Protein AF-A0A7H9KFZ1-F1 (afdb_monomer_lite)

Structure (mmCIF, N/CA/C/O backbone):
data_AF-A0A7H9KFZ1-F1
#
_entry.id   AF-A0A7H9KFZ1-F1
#
loop_
_atom_site.group_PDB
_atom_site.id
_atom_site.type_symbol
_atom_site.label_atom_id
_atom_site.label_alt_id
_atom_site.label_comp_id
_atom_site.label_asym_id
_atom_site.label_entity_id
_atom_site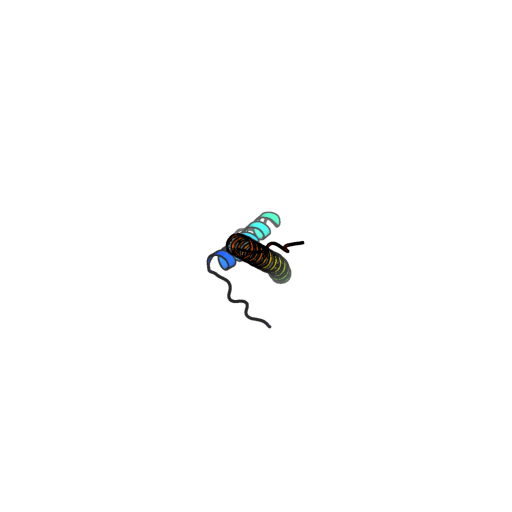.label_seq_id
_atom_site.pdbx_PDB_ins_code
_atom_site.Cartn_x
_atom_site.Cartn_y
_atom_site.Cartn_z
_atom_site.occupancy
_atom_site.B_iso_or_equiv
_atom_site.auth_seq_id
_atom_site.auth_comp_id
_atom_site.auth_asym_id
_atom_site.auth_atom_id
_atom_site.pdbx_PDB_model_num
ATOM 1 N N . MET A 1 1 ? 8.029 -15.264 11.788 1.00 45.00 1 MET A N 1
ATOM 2 C CA . MET A 1 1 ? 7.277 -14.026 11.463 1.00 45.00 1 MET A CA 1
ATOM 3 C C . MET A 1 1 ? 8.180 -13.138 10.611 1.00 45.00 1 MET A C 1
ATOM 5 O O . MET A 1 1 ? 9.140 -12.594 11.133 1.00 45.00 1 MET A O 1
ATOM 9 N N . TYR A 1 2 ? 7.981 -13.094 9.287 1.00 46.62 2 TYR A N 1
ATOM 10 C CA . TYR A 1 2 ? 8.893 -12.387 8.375 1.00 46.62 2 TYR A CA 1
ATOM 11 C C . TYR A 1 2 ? 8.876 -10.875 8.646 1.00 46.62 2 TYR A C 1
ATOM 13 O O . TYR A 1 2 ? 7.884 -10.201 8.359 1.00 46.62 2 TYR A O 1
ATOM 21 N N . TRP A 1 3 ? 9.980 -10.349 9.178 1.00 56.44 3 TRP A N 1
ATOM 22 C CA . TRP A 1 3 ? 10.245 -8.918 9.296 1.00 56.44 3 TRP A CA 1
ATOM 23 C C . TRP A 1 3 ? 10.445 -8.337 7.894 1.00 56.44 3 TRP A C 1
ATOM 25 O O . TRP A 1 3 ? 11.556 -8.261 7.375 1.00 56.44 3 TRP A O 1
ATOM 35 N N . VAL A 1 4 ? 9.350 -7.971 7.229 1.00 69.12 4 VAL A N 1
ATOM 36 C CA . VAL A 1 4 ? 9.434 -7.246 5.959 1.00 69.12 4 VAL A CA 1
ATOM 37 C C . VAL A 1 4 ? 10.054 -5.884 6.259 1.00 69.12 4 VAL A C 1
ATOM 39 O O . VAL A 1 4 ? 9.461 -5.089 6.990 1.00 69.12 4 VAL A O 1
ATOM 42 N N . LYS A 1 5 ? 11.239 -5.607 5.701 1.00 81.69 5 LYS A N 1
ATOM 43 C CA . LYS A 1 5 ? 11.826 -4.265 5.750 1.00 81.69 5 LYS A CA 1
ATOM 44 C C . LYS A 1 5 ? 10.899 -3.305 4.993 1.00 81.69 5 LYS A C 1
ATOM 46 O O . LYS A 1 5 ? 10.782 -3.363 3.765 1.00 81.69 5 LYS A O 1
ATOM 51 N N . LEU A 1 6 ? 10.185 -2.486 5.762 1.00 83.88 6 LEU A N 1
ATOM 52 C CA . LEU A 1 6 ? 9.323 -1.417 5.268 1.00 83.88 6 LEU A CA 1
ATOM 53 C C . LEU A 1 6 ? 10.154 -0.153 5.078 1.00 83.88 6 LEU A C 1
ATOM 55 O O . LEU A 1 6 ? 10.907 0.222 5.983 1.00 83.88 6 LEU A O 1
ATOM 59 N N . THR A 1 7 ? 9.984 0.503 3.934 1.00 87.62 7 THR A N 1
ATOM 60 C CA . THR A 1 7 ? 10.561 1.830 3.686 1.00 87.62 7 THR A CA 1
ATOM 61 C C . THR A 1 7 ? 9.867 2.885 4.551 1.00 87.62 7 THR A C 1
ATOM 63 O O . THR A 1 7 ? 8.776 2.653 5.077 1.00 87.62 7 THR A O 1
ATOM 66 N N . VAL A 1 8 ? 10.474 4.066 4.700 1.00 89.00 8 VAL A N 1
ATOM 67 C CA . VAL A 1 8 ? 9.877 5.178 5.468 1.00 89.00 8 VAL A CA 1
ATOM 68 C C . VAL A 1 8 ? 8.491 5.543 4.921 1.00 89.00 8 VAL A C 1
ATOM 70 O O . VAL A 1 8 ? 7.537 5.663 5.686 1.00 89.00 8 VAL A O 1
ATOM 73 N N . ALA A 1 9 ? 8.346 5.605 3.595 1.00 88.69 9 ALA A N 1
ATOM 74 C CA . ALA A 1 9 ? 7.068 5.885 2.942 1.00 88.69 9 ALA A CA 1
ATOM 75 C C . ALA A 1 9 ? 6.004 4.809 3.227 1.00 88.69 9 ALA A C 1
ATOM 77 O O . ALA A 1 9 ? 4.843 5.122 3.472 1.00 88.69 9 ALA A O 1
ATOM 78 N N . GLU A 1 10 ? 6.386 3.531 3.234 1.00 88.12 10 GLU A N 1
ATOM 79 C CA . GLU A 1 10 ? 5.466 2.432 3.547 1.00 88.12 10 GLU A CA 1
ATOM 80 C C . GLU A 1 10 ? 5.040 2.422 5.019 1.00 88.12 10 GLU A C 1
ATOM 82 O O . GLU A 1 10 ? 3.894 2.091 5.321 1.00 88.12 10 GLU A O 1
ATOM 87 N N . ARG A 1 11 ? 5.935 2.810 5.937 1.00 88.88 11 ARG A N 1
ATOM 88 C CA . ARG A 1 11 ? 5.588 3.006 7.352 1.00 88.88 11 ARG A CA 1
ATOM 89 C C . ARG A 1 11 ? 4.592 4.150 7.515 1.00 88.88 11 ARG A C 1
ATOM 91 O O . ARG A 1 11 ? 3.597 3.968 8.213 1.00 88.88 11 ARG A O 1
ATOM 98 N N . LYS A 1 12 ? 4.814 5.270 6.817 1.00 91.50 12 LYS A N 1
ATOM 99 C CA . LYS A 1 12 ? 3.883 6.404 6.803 1.00 91.50 12 LYS A CA 1
ATOM 100 C C . LYS A 1 12 ? 2.497 5.976 6.316 1.00 91.50 12 LYS A C 1
ATOM 102 O O . LYS A 1 12 ? 1.531 6.202 7.024 1.00 91.50 12 LYS A O 1
ATOM 107 N N . ARG A 1 13 ? 2.403 5.207 5.224 1.00 89.94 13 ARG A N 1
ATOM 108 C CA . ARG A 1 13 ? 1.117 4.666 4.734 1.00 89.94 13 ARG A CA 1
ATOM 109 C C . ARG A 1 13 ? 0.364 3.815 5.761 1.00 89.94 13 ARG A C 1
ATOM 111 O O . ARG A 1 13 ? -0.860 3.825 5.768 1.00 89.94 13 ARG A O 1
ATOM 118 N N . ILE A 1 14 ? 1.067 3.049 6.599 1.00 91.06 14 ILE A N 1
ATOM 119 C CA . ILE A 1 14 ? 0.419 2.291 7.682 1.00 91.06 14 ILE A CA 1
ATOM 120 C C . ILE A 1 14 ? -0.125 3.252 8.747 1.00 91.06 14 ILE A C 1
ATOM 122 O O . ILE A 1 14 ? -1.245 3.056 9.207 1.00 91.06 14 ILE A O 1
ATOM 126 N N . SER A 1 15 ? 0.642 4.285 9.106 1.00 89.50 15 SER A N 1
ATOM 127 C CA . SER A 1 15 ? 0.217 5.323 10.052 1.00 89.50 15 SER A CA 1
ATOM 128 C C . SER A 1 15 ? -0.988 6.111 9.535 1.00 89.50 15 SER A C 1
ATOM 130 O O . SER A 1 15 ? -1.978 6.242 10.245 1.00 89.50 15 SER A O 1
ATOM 132 N N . ASP A 1 16 ? -0.944 6.555 8.279 1.00 91.00 16 ASP A N 1
ATOM 133 C CA . ASP A 1 16 ? -2.037 7.281 7.627 1.00 91.00 16 ASP A CA 1
ATOM 134 C C . ASP A 1 16 ? -3.306 6.414 7.567 1.00 91.00 16 ASP A C 1
ATOM 136 O O . ASP A 1 16 ? -4.409 6.892 7.816 1.00 91.00 16 ASP A O 1
ATOM 140 N N . ALA A 1 17 ? -3.161 5.110 7.300 1.00 91.44 17 ALA A N 1
ATOM 141 C CA . ALA A 1 17 ? -4.284 4.176 7.311 1.00 91.44 17 ALA A CA 1
ATOM 142 C C . ALA A 1 17 ? -4.870 3.961 8.715 1.00 91.44 17 ALA A C 1
ATOM 144 O O . ALA A 1 17 ? -6.073 3.740 8.837 1.00 91.44 17 ALA A O 1
ATOM 145 N N . TYR A 1 18 ? -4.051 4.021 9.770 1.00 89.62 18 TYR A N 1
ATOM 146 C CA . TYR A 1 18 ? -4.566 4.033 11.138 1.00 89.62 18 TYR A CA 1
ATOM 147 C C . TYR A 1 18 ? -5.332 5.320 11.422 1.00 89.62 18 TYR A C 1
ATOM 149 O O . TYR A 1 18 ? -6.465 5.227 11.874 1.00 89.62 18 TYR A O 1
ATOM 157 N N . ALA A 1 19 ? -4.777 6.488 11.095 1.00 88.00 19 ALA A N 1
ATOM 158 C CA . ALA A 1 19 ? -5.464 7.766 11.285 1.00 88.00 19 ALA A CA 1
ATOM 159 C C . ALA A 1 19 ? -6.812 7.807 10.541 1.00 88.00 19 ALA A C 1
ATOM 161 O O . ALA A 1 19 ? -7.833 8.161 11.122 1.00 88.00 19 ALA A O 1
ATOM 162 N N . ALA A 1 20 ? -6.851 7.333 9.292 1.00 90.00 20 ALA A N 1
ATOM 163 C CA . ALA A 1 20 ? -8.090 7.220 8.525 1.00 90.00 20 ALA A CA 1
ATOM 164 C C . ALA A 1 20 ? -9.105 6.265 9.178 1.00 90.00 20 ALA A C 1
ATOM 166 O O . ALA A 1 20 ? -10.302 6.545 9.187 1.00 90.00 20 ALA A O 1
ATOM 167 N N . GLN A 1 21 ? -8.646 5.142 9.742 1.00 89.56 21 GLN A N 1
ATOM 168 C CA . GLN A 1 21 ? -9.526 4.205 10.440 1.00 89.56 21 GLN A CA 1
ATOM 169 C C . GLN A 1 21 ? -10.028 4.767 11.778 1.00 89.56 21 GLN A C 1
ATOM 171 O O . GLN A 1 21 ? -11.171 4.500 12.139 1.00 89.56 21 GLN A O 1
ATOM 176 N N . ALA A 1 22 ? -9.206 5.532 12.501 1.00 87.06 22 ALA A N 1
ATOM 177 C CA . ALA A 1 22 ? -9.624 6.225 13.719 1.00 87.06 22 ALA A CA 1
ATOM 178 C C . ALA A 1 22 ? -10.716 7.254 13.410 1.00 87.06 22 ALA A C 1
ATOM 180 O O . ALA A 1 22 ? -11.768 7.229 14.042 1.00 87.06 22 ALA A O 1
ATOM 181 N N . ALA A 1 23 ? -10.520 8.054 12.356 1.00 85.94 23 ALA A N 1
ATOM 182 C CA . ALA A 1 23 ? -11.515 9.011 11.883 1.00 85.94 23 ALA A CA 1
ATOM 183 C C . ALA A 1 23 ? -12.842 8.333 11.490 1.00 85.94 23 ALA A C 1
ATOM 185 O O . ALA A 1 23 ? -13.912 8.827 11.829 1.00 85.94 23 ALA A O 1
ATOM 186 N N . GLN A 1 24 ? -12.794 7.169 10.826 1.00 87.50 24 GLN A N 1
ATOM 187 C CA . GLN A 1 24 ? -14.001 6.395 10.493 1.00 87.50 24 GLN A CA 1
ATOM 188 C C . GLN A 1 24 ? -14.764 5.895 11.720 1.00 87.50 24 GLN A C 1
ATOM 190 O O . GLN A 1 24 ? -15.984 5.776 11.671 1.00 87.50 24 GLN A O 1
ATOM 195 N N . LEU A 1 25 ? -14.047 5.562 12.790 1.00 85.19 25 LEU A N 1
ATOM 196 C CA . LEU A 1 25 ? -14.644 5.098 14.038 1.00 85.19 25 LEU A CA 1
ATOM 197 C C . LEU A 1 25 ? -15.059 6.255 14.955 1.00 85.19 25 LEU A C 1
ATOM 199 O O . LEU A 1 25 ? -15.565 5.984 16.036 1.00 85.19 25 LEU A O 1
ATOM 203 N N . GLN A 1 26 ? -14.849 7.511 14.532 1.00 82.69 26 GLN A N 1
ATOM 204 C CA . GLN A 1 26 ? -15.070 8.717 15.342 1.00 82.69 26 GLN A CA 1
ATOM 205 C C . GLN A 1 26 ? -14.408 8.626 16.724 1.00 82.69 26 GLN A C 1
ATOM 207 O O . GLN A 1 26 ? -14.895 9.189 17.701 1.00 82.69 26 GLN A O 1
ATOM 212 N N . LEU A 1 27 ? -13.292 7.894 16.798 1.00 78.50 27 LEU A N 1
ATOM 213 C CA . LEU A 1 27 ? -12.494 7.794 18.009 1.00 78.50 27 LEU A CA 1
ATOM 214 C C . LEU A 1 27 ? -11.929 9.184 18.296 1.00 78.50 27 LEU A C 1
ATOM 216 O O . LEU A 1 27 ? -11.372 9.822 17.398 1.00 78.50 27 LEU A O 1
ATOM 220 N N . SER A 1 28 ? -12.119 9.661 19.526 1.00 68.81 28 SER A N 1
ATOM 221 C CA . SER A 1 28 ? -11.559 10.945 19.953 1.00 68.81 28 SER A CA 1
ATOM 222 C C . SER A 1 28 ? -10.029 10.916 19.848 1.00 68.81 28 SER A C 1
ATOM 224 O O . SER A 1 28 ? -9.429 9.843 19.900 1.00 68.81 28 SER A O 1
ATOM 226 N N . ASP A 1 29 ? -9.380 12.076 19.726 1.00 62.16 29 ASP A N 1
ATOM 227 C CA . ASP A 1 29 ? -7.926 12.181 19.493 1.00 62.16 29 ASP A CA 1
ATOM 228 C C . ASP A 1 29 ? -7.051 11.450 20.538 1.00 62.16 29 ASP A C 1
ATOM 230 O O . ASP A 1 29 ? -5.887 11.149 20.274 1.00 62.16 29 ASP A O 1
ATOM 234 N N . ASN A 1 30 ? -7.613 11.110 21.704 1.00 62.25 30 ASN A N 1
ATOM 235 C CA . ASN A 1 30 ? -6.939 10.380 22.779 1.00 62.25 30 ASN A CA 1
ATOM 236 C C . ASN A 1 30 ? -7.232 8.870 22.804 1.00 62.25 30 ASN A C 1
ATOM 238 O O . ASN A 1 30 ? -6.661 8.149 23.624 1.00 62.25 30 ASN A O 1
ATOM 242 N N . GLU A 1 31 ? -8.116 8.373 21.941 1.00 69.94 31 GLU A N 1
ATOM 243 C CA . GLU A 1 31 ? -8.563 6.987 21.971 1.00 69.94 31 GLU A CA 1
ATOM 244 C C . GLU A 1 31 ? -7.774 6.133 20.973 1.00 69.94 31 GLU A C 1
ATOM 246 O O . GLU A 1 31 ? -7.845 6.281 19.749 1.00 69.94 31 GLU A O 1
ATOM 251 N N . GLU A 1 32 ? -6.972 5.210 21.502 1.00 74.94 32 GLU A N 1
ATOM 252 C CA . GLU A 1 32 ? -6.216 4.301 20.656 1.00 74.94 32 GLU A CA 1
ATOM 253 C C . GLU A 1 32 ? -7.135 3.325 19.911 1.00 74.94 32 GLU A C 1
ATOM 255 O O . GLU A 1 32 ? -8.010 2.688 20.493 1.00 74.94 32 GLU A O 1
ATOM 260 N N . LEU A 1 33 ? -6.847 3.092 18.624 1.00 80.94 33 LEU A N 1
ATOM 261 C CA . LEU A 1 33 ? -7.529 2.038 17.871 1.00 80.94 33 LEU A CA 1
ATOM 262 C C . LEU A 1 33 ? -7.427 0.677 18.584 1.00 80.94 33 LEU A C 1
ATOM 264 O O . LEU A 1 33 ? -6.310 0.250 18.919 1.00 80.94 33 LEU A O 1
ATOM 268 N N . PRO A 1 34 ? -8.538 -0.079 18.672 1.00 87.62 34 PRO A N 1
ATOM 269 C CA . PRO A 1 34 ? -8.519 -1.436 19.191 1.00 87.62 34 PRO A CA 1
ATOM 270 C C . PRO A 1 34 ? -7.477 -2.304 18.477 1.00 87.62 34 PRO A C 1
ATOM 272 O O . PRO A 1 34 ? -7.293 -2.230 17.254 1.00 87.62 34 PRO A O 1
ATOM 275 N N . ARG A 1 35 ? -6.795 -3.170 19.235 1.00 88.25 35 ARG A N 1
ATOM 276 C CA . ARG A 1 35 ? -5.674 -3.989 18.737 1.00 88.25 35 ARG A CA 1
ATOM 277 C C . ARG A 1 35 ? -6.055 -4.840 17.522 1.00 88.25 35 ARG A C 1
ATOM 279 O O . ARG A 1 35 ? -5.257 -4.972 16.589 1.00 88.25 35 ARG A O 1
ATOM 286 N N . ASP A 1 36 ? -7.276 -5.365 17.498 1.00 88.81 36 ASP A N 1
ATOM 287 C CA . ASP A 1 36 ? -7.792 -6.161 16.382 1.00 88.81 36 ASP A CA 1
ATOM 288 C C . ASP A 1 36 ? -7.994 -5.331 15.117 1.00 88.81 36 ASP A C 1
ATOM 290 O O . ASP A 1 36 ? -7.661 -5.779 14.015 1.00 88.81 36 ASP A O 1
ATOM 294 N N . VAL A 1 37 ? -8.463 -4.092 15.267 1.00 87.62 37 VAL A N 1
ATOM 295 C CA . VAL A 1 37 ? -8.614 -3.149 14.157 1.00 87.62 37 VAL A CA 1
ATOM 296 C C . VAL A 1 37 ? -7.236 -2.766 13.615 1.00 87.62 37 VAL A C 1
ATOM 298 O O . VAL A 1 37 ? -7.003 -2.912 12.412 1.00 87.62 37 VAL A O 1
ATOM 301 N N . LYS A 1 38 ? -6.275 -2.411 14.486 1.00 88.44 38 LYS A N 1
ATOM 302 C CA . LYS A 1 38 ? -4.873 -2.159 14.088 1.00 88.44 38 LYS A CA 1
ATOM 303 C C . LYS A 1 38 ? -4.306 -3.353 13.305 1.00 88.44 38 LYS A C 1
ATOM 305 O O . LYS A 1 38 ? -3.704 -3.182 12.243 1.00 88.44 38 LYS A O 1
ATOM 310 N N . ARG A 1 39 ? -4.540 -4.588 13.767 1.00 90.56 39 ARG A N 1
ATOM 311 C CA . ARG A 1 39 ? -4.072 -5.810 13.086 1.00 90.56 39 ARG A CA 1
ATOM 312 C C . ARG A 1 39 ? -4.698 -5.980 11.697 1.00 90.56 39 ARG A C 1
ATOM 314 O O . ARG A 1 39 ? -3.965 -6.273 10.747 1.00 90.56 39 ARG A O 1
ATOM 321 N N . LYS A 1 40 ? -6.013 -5.774 11.560 1.00 91.56 40 LYS A N 1
ATOM 322 C CA . LYS A 1 40 ? -6.734 -5.864 10.275 1.00 91.56 40 LYS A CA 1
ATOM 323 C C . LYS A 1 40 ? -6.246 -4.810 9.279 1.00 91.56 40 LYS A C 1
ATOM 325 O O . L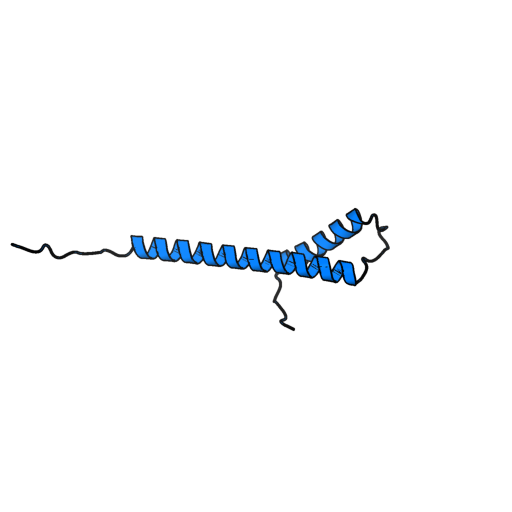YS A 1 40 ? -5.886 -5.161 8.152 1.00 91.56 40 LYS A O 1
ATOM 330 N N . VAL A 1 41 ? -6.159 -3.548 9.704 1.00 90.75 41 VAL A N 1
ATOM 331 C CA . VAL A 1 41 ? -5.676 -2.437 8.867 1.00 90.75 41 VAL A CA 1
ATOM 332 C C . VAL A 1 41 ? -4.245 -2.704 8.407 1.00 90.75 41 VAL A C 1
ATOM 334 O O . VAL A 1 41 ? -3.961 -2.675 7.208 1.00 90.75 41 VAL A O 1
ATOM 337 N N . ARG A 1 42 ? -3.350 -3.082 9.328 1.00 90.75 42 ARG A N 1
ATOM 338 C CA . ARG A 1 42 ? -1.955 -3.398 8.996 1.00 90.75 42 ARG A CA 1
ATOM 339 C C . ARG A 1 42 ? -1.846 -4.524 7.976 1.00 90.75 42 ARG A C 1
ATOM 341 O O . ARG A 1 42 ? -1.083 -4.408 7.020 1.00 90.75 42 ARG A O 1
ATOM 348 N N . ALA A 1 43 ? -2.601 -5.608 8.151 1.00 92.12 43 ALA A N 1
ATOM 349 C CA . ALA A 1 43 ? -2.597 -6.729 7.215 1.00 92.12 43 ALA A CA 1
ATOM 350 C C . ALA A 1 43 ? -3.073 -6.312 5.812 1.00 92.12 43 ALA A C 1
ATOM 352 O O . ALA A 1 43 ? -2.456 -6.705 4.817 1.00 92.12 43 ALA A O 1
ATOM 353 N N . LYS A 1 44 ? -4.118 -5.477 5.728 1.00 92.62 44 LYS A N 1
ATOM 354 C CA . LYS A 1 44 ? -4.632 -4.931 4.463 1.00 92.62 44 LYS A CA 1
ATOM 355 C C . LYS A 1 44 ? -3.578 -4.078 3.752 1.00 92.62 44 LYS A C 1
ATOM 357 O O . LYS A 1 44 ? -3.270 -4.339 2.589 1.00 92.62 44 LYS A O 1
ATOM 362 N N . VAL A 1 45 ? -2.964 -3.131 4.462 1.00 91.19 45 VAL A N 1
ATOM 363 C CA . VAL A 1 45 ? -1.932 -2.243 3.899 1.00 91.19 45 VAL A CA 1
ATOM 364 C C . VAL A 1 45 ? -0.700 -3.037 3.457 1.00 91.19 45 VAL A C 1
ATOM 366 O O . VAL A 1 45 ? -0.201 -2.843 2.350 1.00 91.19 45 VAL A O 1
ATOM 369 N N . LEU A 1 46 ? -0.241 -4.002 4.260 1.00 90.88 46 LEU A N 1
ATOM 370 C CA . LEU A 1 46 ? 0.884 -4.866 3.886 1.00 90.88 46 LEU A CA 1
ATOM 371 C C . LEU A 1 46 ? 0.588 -5.708 2.640 1.00 90.88 46 LEU A C 1
ATOM 373 O O . LEU A 1 46 ? 1.479 -5.907 1.811 1.00 90.88 46 LEU A O 1
ATOM 377 N N . ARG A 1 47 ? -0.649 -6.196 2.483 1.00 91.88 47 ARG A N 1
ATOM 378 C CA . ARG A 1 47 ? -1.070 -6.914 1.274 1.00 91.88 47 ARG A CA 1
ATOM 379 C C . ARG A 1 47 ? -1.008 -6.001 0.049 1.00 91.88 47 ARG A C 1
ATOM 381 O O . ARG A 1 47 ? -0.453 -6.415 -0.966 1.00 91.88 47 ARG A O 1
ATOM 388 N N . MET A 1 48 ? -1.501 -4.768 0.160 1.00 90.31 48 MET A N 1
ATOM 389 C CA . MET A 1 48 ? -1.430 -3.779 -0.922 1.00 90.31 48 MET A CA 1
ATOM 390 C C . MET A 1 48 ? 0.013 -3.448 -1.308 1.00 90.31 48 MET A C 1
ATOM 392 O O . MET A 1 48 ? 0.351 -3.500 -2.486 1.00 90.31 48 MET A O 1
ATOM 396 N N . ILE A 1 49 ? 0.887 -3.198 -0.328 1.00 90.00 49 ILE A N 1
ATOM 397 C CA . ILE A 1 49 ? 2.310 -2.920 -0.575 1.00 90.00 49 ILE A CA 1
ATOM 398 C C . ILE A 1 49 ? 2.970 -4.085 -1.321 1.00 90.00 49 ILE A C 1
ATOM 400 O O . ILE A 1 49 ? 3.712 -3.875 -2.280 1.00 90.00 49 ILE A O 1
ATOM 404 N N . ARG A 1 50 ? 2.693 -5.331 -0.919 1.00 88.94 50 ARG A N 1
ATOM 405 C CA . ARG A 1 50 ? 3.224 -6.514 -1.615 1.00 88.94 50 ARG A CA 1
ATOM 406 C C . ARG A 1 50 ? 2.714 -6.614 -3.051 1.00 88.94 50 ARG A C 1
ATOM 408 O O . ARG A 1 50 ? 3.510 -6.899 -3.943 1.00 88.94 50 ARG A O 1
ATOM 415 N N . ALA A 1 51 ? 1.423 -6.375 -3.273 1.00 90.12 51 ALA A N 1
ATOM 416 C CA . ALA A 1 51 ? 0.836 -6.386 -4.610 1.00 90.12 51 ALA A CA 1
ATOM 417 C C . ALA A 1 51 ? 1.462 -5.304 -5.504 1.00 90.12 51 ALA A C 1
ATOM 419 O O . ALA A 1 51 ? 1.865 -5.594 -6.628 1.00 90.12 51 ALA A O 1
ATOM 420 N N . GLU A 1 52 ? 1.639 -4.092 -4.977 1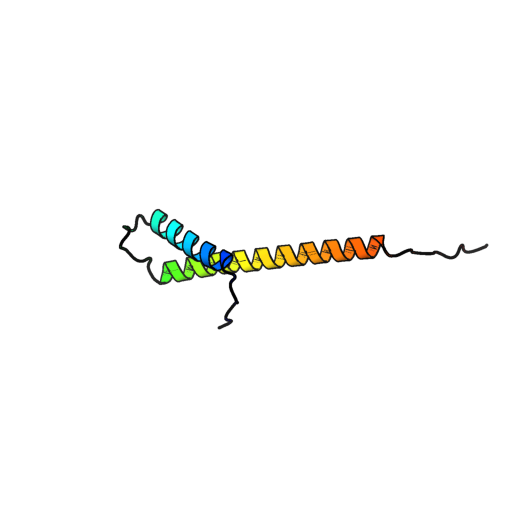.00 88.56 52 GLU A N 1
ATOM 421 C CA . GLU A 1 52 ? 2.265 -2.981 -5.693 1.00 88.56 52 GLU A CA 1
ATOM 422 C C . GLU A 1 52 ? 3.729 -3.281 -6.033 1.00 88.56 52 GLU A C 1
ATOM 424 O O . GLU A 1 52 ? 4.150 -3.101 -7.175 1.00 88.56 52 GLU A O 1
ATOM 429 N N . ARG A 1 53 ? 4.503 -3.818 -5.082 1.00 88.56 53 ARG A N 1
ATOM 430 C CA . ARG A 1 53 ? 5.882 -4.262 -5.337 1.00 88.56 53 ARG A CA 1
ATOM 431 C C . ARG A 1 53 ? 5.930 -5.315 -6.446 1.00 88.56 53 ARG A C 1
ATOM 433 O O . ARG A 1 53 ? 6.741 -5.179 -7.356 1.00 88.56 53 ARG A O 1
ATOM 440 N N . LYS A 1 54 ? 5.036 -6.311 -6.416 1.00 89.00 54 LYS A N 1
ATOM 441 C CA . LYS A 1 54 ? 4.943 -7.350 -7.457 1.00 89.00 54 LYS A CA 1
ATOM 442 C C . LYS A 1 54 ? 4.568 -6.766 -8.824 1.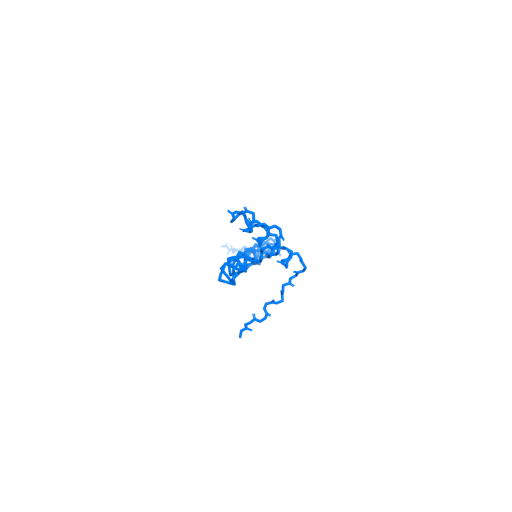00 89.00 54 LYS A C 1
ATOM 444 O O . LYS A 1 54 ? 5.109 -7.187 -9.842 1.00 89.00 54 LYS A O 1
ATOM 449 N N . ALA A 1 55 ? 3.671 -5.783 -8.863 1.00 88.44 55 ALA A N 1
ATOM 450 C CA . ALA A 1 55 ? 3.306 -5.101 -10.101 1.00 88.44 55 ALA A CA 1
ATOM 451 C C . ALA A 1 55 ? 4.487 -4.303 -10.678 1.00 88.44 55 ALA A C 1
ATOM 453 O O . ALA A 1 55 ? 4.758 -4.376 -11.878 1.00 88.44 55 ALA A O 1
ATOM 454 N N . ARG A 1 56 ? 5.241 -3.596 -9.823 1.00 86.56 56 ARG A N 1
ATOM 455 C CA . ARG A 1 56 ? 6.452 -2.867 -10.233 1.00 86.56 56 ARG A CA 1
ATOM 456 C C . ARG A 1 56 ? 7.527 -3.809 -10.775 1.00 86.56 56 ARG A C 1
ATOM 458 O O . ARG A 1 56 ? 8.090 -3.522 -11.829 1.00 86.56 56 ARG A O 1
ATOM 465 N N . THR A 1 57 ? 7.786 -4.939 -10.111 1.00 84.50 57 THR A N 1
ATOM 466 C CA . THR A 1 57 ? 8.770 -5.921 -10.596 1.00 84.50 57 THR A CA 1
ATOM 467 C C . THR A 1 57 ? 8.334 -6.555 -11.914 1.00 84.50 57 THR A C 1
ATOM 469 O O . THR A 1 57 ? 9.150 -6.661 -12.825 1.00 84.50 57 THR A O 1
ATOM 472 N N . ALA A 1 58 ? 7.053 -6.904 -12.063 1.00 84.31 58 ALA A N 1
ATOM 473 C CA . ALA A 1 58 ? 6.521 -7.439 -13.315 1.00 84.31 58 ALA A CA 1
ATOM 474 C C . ALA A 1 58 ? 6.648 -6.433 -14.472 1.00 84.31 58 ALA A C 1
ATOM 476 O O . ALA A 1 58 ? 7.065 -6.804 -15.568 1.00 84.31 58 ALA A O 1
ATOM 477 N N . LYS A 1 59 ? 6.352 -5.147 -14.233 1.00 81.19 59 LYS A N 1
ATOM 478 C CA . LYS A 1 59 ? 6.538 -4.08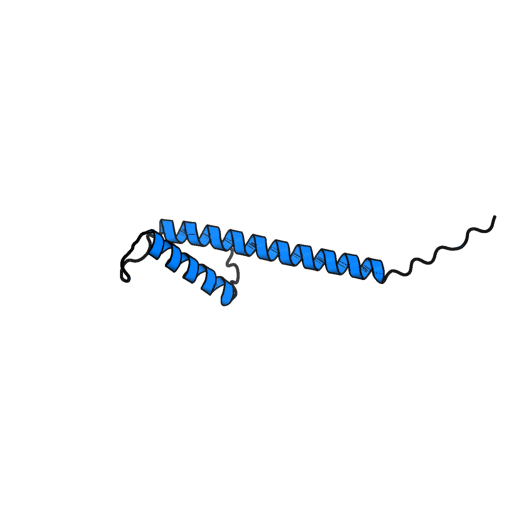8 -15.237 1.00 81.19 59 LYS A CA 1
ATOM 479 C C . LYS A 1 59 ? 8.010 -3.946 -15.632 1.00 81.19 59 LYS A C 1
ATOM 481 O O . LYS A 1 59 ? 8.311 -3.931 -16.819 1.00 81.19 59 LYS A O 1
ATOM 486 N N . ALA A 1 60 ? 8.918 -3.911 -14.656 1.00 82.56 60 ALA A N 1
ATOM 487 C CA . ALA A 1 60 ? 10.354 -3.820 -14.918 1.00 82.56 60 ALA A CA 1
ATOM 488 C C . ALA A 1 60 ? 10.873 -5.014 -15.739 1.00 82.56 60 ALA A C 1
ATOM 490 O O . ALA A 1 60 ? 11.646 -4.825 -16.677 1.00 82.56 60 ALA A O 1
ATOM 491 N N . GLN A 1 61 ? 10.411 -6.233 -15.438 1.00 79.25 61 GLN A N 1
ATOM 492 C CA . GLN A 1 61 ? 10.753 -7.425 -16.218 1.00 79.25 61 GLN A CA 1
ATOM 493 C C . GLN A 1 61 ? 10.235 -7.345 -17.656 1.00 79.25 61 GLN A C 1
ATOM 495 O O . GLN A 1 61 ? 10.992 -7.637 -18.578 1.00 79.25 61 GLN A O 1
ATOM 500 N N . ARG A 1 62 ? 8.992 -6.892 -17.866 1.00 74.38 62 ARG A N 1
ATOM 501 C CA . ARG A 1 62 ? 8.433 -6.688 -19.214 1.00 74.38 62 ARG A CA 1
ATOM 502 C C . ARG A 1 62 ? 9.243 -5.674 -20.016 1.00 74.38 62 ARG A C 1
ATOM 504 O O . ARG A 1 62 ? 9.593 -5.948 -21.15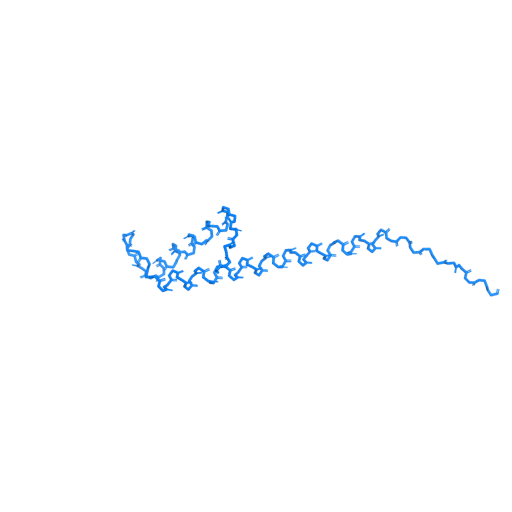6 1.00 74.38 62 ARG A O 1
ATOM 511 N N . THR A 1 63 ? 9.599 -4.539 -19.416 1.00 77.69 63 THR A N 1
ATOM 512 C CA . THR A 1 63 ? 10.434 -3.526 -20.079 1.00 77.69 63 THR A CA 1
ATOM 513 C C . THR A 1 63 ? 11.827 -4.063 -20.407 1.00 77.69 63 THR A C 1
ATOM 515 O O . THR A 1 63 ? 12.340 -3.794 -21.488 1.00 77.69 63 THR A O 1
ATOM 518 N N . LYS A 1 64 ? 12.436 -4.854 -19.512 1.00 76.44 64 LYS A N 1
ATOM 519 C CA . LYS A 1 64 ? 13.730 -5.497 -19.777 1.00 76.44 64 LYS A CA 1
ATOM 520 C C . LYS A 1 64 ? 13.642 -6.505 -20.928 1.00 76.44 64 LYS A C 1
ATOM 522 O O . LYS A 1 64 ? 14.514 -6.496 -21.785 1.00 76.44 64 LYS A O 1
ATOM 527 N N . ALA A 1 65 ? 12.600 -7.336 -20.958 1.00 73.75 65 ALA A N 1
ATOM 528 C CA . ALA A 1 65 ? 12.379 -8.310 -22.026 1.00 73.75 65 ALA A CA 1
ATOM 529 C C . ALA A 1 65 ? 12.147 -7.629 -23.383 1.00 73.75 65 ALA A C 1
ATOM 531 O O . ALA A 1 65 ? 12.748 -8.026 -24.374 1.00 73.75 65 ALA A O 1
ATOM 532 N N . TYR A 1 66 ? 11.346 -6.561 -23.410 1.00 71.50 66 TYR A N 1
ATOM 533 C CA . TYR A 1 66 ? 11.105 -5.772 -24.616 1.00 71.50 66 TYR A CA 1
ATOM 534 C C . TYR A 1 66 ? 12.395 -5.129 -25.152 1.00 71.50 66 TYR A C 1
ATOM 536 O O . TYR A 1 66 ? 12.751 -5.333 -26.306 1.00 71.50 66 TYR A O 1
ATOM 544 N N . ARG A 1 67 ? 13.174 -4.461 -24.287 1.00 69.31 67 ARG A N 1
ATOM 545 C CA . ARG A 1 67 ? 14.483 -3.901 -24.671 1.00 69.31 67 ARG A CA 1
ATOM 546 C C . ARG A 1 67 ? 15.481 -4.964 -25.126 1.00 69.31 67 ARG A C 1
ATOM 548 O O . ARG A 1 67 ? 16.336 -4.675 -25.953 1.00 69.31 67 ARG A O 1
ATOM 555 N N . ALA A 1 68 ? 15.431 -6.171 -24.564 1.00 72.38 68 ALA A N 1
ATOM 556 C CA . ALA A 1 68 ? 16.288 -7.264 -25.012 1.00 72.38 68 ALA A CA 1
ATOM 557 C C . ALA A 1 68 ? 15.902 -7.719 -26.428 1.00 72.38 68 ALA A C 1
ATOM 559 O O . ALA A 1 68 ? 16.785 -7.925 -27.254 1.00 72.38 68 ALA A O 1
ATOM 560 N N . ALA A 1 69 ? 14.602 -7.803 -26.727 1.00 71.44 69 ALA A N 1
ATOM 561 C CA . ALA A 1 69 ? 14.108 -8.160 -28.054 1.00 71.44 69 ALA A CA 1
ATOM 562 C C . ALA A 1 69 ? 14.494 -7.122 -29.124 1.00 71.44 69 ALA A C 1
ATOM 564 O O . ALA A 1 69 ? 14.984 -7.510 -30.177 1.00 71.44 69 ALA A O 1
ATOM 565 N N . GLU A 1 70 ? 14.365 -5.820 -28.838 1.00 71.62 70 GLU A N 1
ATOM 566 C CA . GLU A 1 70 ? 14.787 -4.750 -29.763 1.00 71.62 70 GLU A CA 1
ATOM 567 C C . GLU A 1 70 ? 16.296 -4.766 -30.047 1.00 71.62 70 GLU A C 1
ATOM 569 O O . GLU A 1 70 ? 16.722 -4.498 -31.165 1.00 71.62 70 GLU A O 1
ATOM 574 N N . ASN A 1 71 ? 17.113 -5.112 -29.048 1.00 66.44 71 ASN A N 1
ATOM 575 C CA . ASN A 1 71 ? 18.570 -5.174 -29.194 1.00 66.44 71 ASN A CA 1
ATOM 576 C C . ASN A 1 71 ? 19.077 -6.488 -29.813 1.00 66.44 71 ASN A C 1
ATOM 578 O O . ASN A 1 71 ? 20.280 -6.633 -30.032 1.00 66.44 71 ASN A O 1
ATOM 582 N N . THR A 1 72 ? 18.202 -7.461 -30.084 1.00 67.44 72 THR A N 1
ATOM 583 C CA . THR A 1 72 ? 18.619 -8.729 -30.691 1.00 67.44 72 THR A CA 1
ATOM 584 C C . THR A 1 72 ? 18.549 -8.612 -32.214 1.00 67.44 72 THR A C 1
ATOM 586 O O . THR A 1 72 ? 17.515 -8.866 -32.827 1.00 67.44 72 THR A O 1
ATOM 589 N N . PHE A 1 73 ? 19.668 -8.230 -32.838 1.00 61.22 73 PHE A N 1
ATOM 590 C CA . PHE A 1 73 ? 19.843 -8.283 -34.291 1.00 61.22 73 PHE A CA 1
ATOM 591 C C . PHE A 1 73 ? 19.753 -9.741 -34.766 1.00 61.22 73 PHE A C 1
ATOM 593 O O . PHE A 1 73 ? 20.658 -10.544 -34.539 1.00 61.22 73 PHE A O 1
ATOM 600 N N . THR A 1 74 ? 18.637 -10.101 -35.400 1.00 71.06 74 THR A N 1
ATOM 601 C CA . THR A 1 74 ? 18.402 -11.449 -35.930 1.00 71.06 74 THR A CA 1
ATOM 602 C C . THR A 1 74 ? 18.827 -11.506 -37.393 1.00 71.06 74 THR A C 1
ATOM 604 O O . THR A 1 74 ? 18.036 -11.304 -38.310 1.00 71.06 74 THR A O 1
ATOM 607 N N . TRP A 1 75 ? 20.112 -11.774 -37.629 1.00 70.19 75 TRP A N 1
ATOM 608 C CA . TRP A 1 75 ? 20.587 -12.067 -38.978 1.00 70.19 75 TRP A CA 1
ATOM 609 C C . TRP A 1 75 ? 20.044 -13.428 -39.430 1.00 70.19 75 TRP A C 1
ATOM 611 O O . TRP A 1 75 ? 20.349 -14.455 -38.823 1.00 70.19 75 TRP A O 1
ATOM 621 N N . GLN A 1 76 ? 19.233 -13.440 -40.490 1.00 74.38 76 GLN A N 1
ATOM 622 C CA . GLN A 1 76 ? 18.813 -14.672 -41.152 1.00 74.38 76 GLN A CA 1
ATOM 623 C C . GLN A 1 76 ? 19.658 -14.891 -42.415 1.00 74.38 76 GLN A C 1
ATOM 625 O O . GLN A 1 76 ? 19.620 -14.046 -43.313 1.00 74.38 76 GLN A O 1
ATOM 630 N N . PRO A 1 77 ? 20.400 -16.010 -42.528 1.00 74.56 77 PRO A N 1
ATOM 631 C CA . PRO A 1 77 ? 21.087 -16.342 -43.766 1.00 74.56 77 PRO A CA 1
ATOM 632 C C . PRO A 1 77 ? 20.054 -16.548 -44.872 1.00 74.56 77 PRO A C 1
ATOM 634 O O . PRO A 1 77 ? 19.168 -17.400 -44.757 1.00 74.56 77 PRO A O 1
ATOM 637 N N . ALA A 1 78 ? 20.184 -15.785 -45.957 1.00 76.38 78 ALA A N 1
ATOM 638 C CA . ALA A 1 78 ? 19.389 -15.982 -47.158 1.00 76.38 78 ALA A CA 1
ATOM 639 C C . ALA A 1 78 ? 19.624 -17.406 -47.684 1.00 76.38 78 ALA A C 1
ATOM 641 O O . ALA A 1 78 ? 20.712 -17.735 -48.164 1.00 76.38 78 ALA A O 1
ATOM 642 N N . ARG A 1 79 ? 18.608 -18.268 -47.571 1.00 72.38 79 ARG A N 1
ATOM 643 C CA . ARG A 1 79 ? 18.632 -19.606 -48.167 1.00 72.38 79 ARG A CA 1
ATOM 644 C C . ARG A 1 79 ? 18.613 -19.441 -49.685 1.00 72.38 79 ARG A C 1
ATOM 646 O O . ARG A 1 79 ? 17.574 -19.114 -50.253 1.00 72.38 79 ARG A O 1
ATOM 653 N N . ARG A 1 80 ? 19.768 -19.627 -50.326 1.00 73.88 80 ARG A N 1
ATOM 654 C CA . ARG A 1 80 ? 19.875 -19.690 -51.787 1.00 73.88 80 ARG A CA 1
ATOM 655 C C . ARG A 1 80 ? 19.225 -20.997 -52.254 1.00 73.88 80 ARG A C 1
ATOM 657 O O . ARG A 1 80 ? 19.577 -22.058 -51.742 1.00 73.88 80 ARG A O 1
ATOM 664 N N . ARG A 1 81 ? 18.234 -20.884 -53.138 1.00 72.44 81 ARG A N 1
ATOM 665 C CA . ARG A 1 81 ? 17.708 -21.993 -53.941 1.00 72.44 81 ARG A CA 1
ATOM 666 C C . ARG A 1 81 ? 18.500 -22.082 -55.232 1.00 72.44 81 ARG A C 1
ATOM 668 O O . ARG A 1 81 ? 18.899 -21.000 -55.718 1.00 72.44 81 ARG A O 1
#

Secondary structure (DSSP, 8-state):
-------HHHHHHHHHHHHHHHHHTT--TT-PPPHHHHHHHHHHHHHHHHHHHHHHHHHHHHHHHHHHHHT---PPP----

Sequence (81 aa):
MYWVKLTVAERKRISDAYAAQAAQLQLSDNEELPRDVKRKVRAKVLRMIRAERKARTAKAQRTKAYRAAENTFTWQPARRR

pLDDT: mean 81.07, std 10.69, range [45.0, 92.62]

Radius of gyration: 23.48 Å; chains: 1; bounding box: 36×34×77 Å

Organism: NCBI:txid1499973

Foldseek 3Di:
DDPDDDDPVLVVVLVVLLVVVCVVVVPPPPDHDDPVVSVVSVVVSVVVVVVVVVVVVVVVVVVVVVVVVVPDDDDDPDPDD